Protein AF-A0A7L1P374-F1 (afdb_monomer)

Radius of gyration: 21.28 Å; Cα contacts (8 Å, |Δi|>4): 15; chains: 1; bounding box: 29×39×44 Å

Mean predicted aligned error: 14.1 Å

pLDDT: mean 81.07, std 16.95, range [45.47, 98.5]

InterPro domains:
  IPR001806 Small GTPase [PF00071] (2-32)
  IPR027417 P-loop containing nucleoside triphosphate hydrolase [G3DSA:3.40.50.300] (1-44)
  IPR027417 P-loop containing nucleoside tri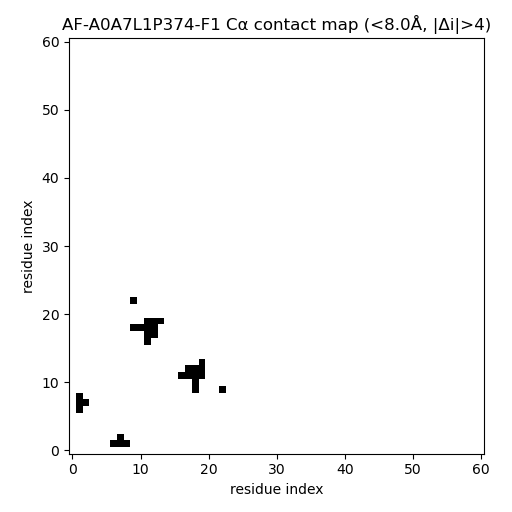phosphate hydrolase [SSF52540] (2-40)

Secondary structure (DSSP, 8-state):
-TTTTT------BTTTTBSHHHHHHHHHHHHHHHS-----------TT-------------

Foldseek 3Di:
DCVVVVHDDDDADPVVRPCPVVVVVVVVVVCVVPDPPDDPPPPVPPPPDDDDPDDDDDDDD

Solvent-accessible surface area (backbone atoms only — not comparable to full-atom values): 4360 Å² total; per-residue (Å²): 106,47,76,80,71,74,44,88,82,80,84,67,34,82,91,77,65,36,53,51,68,59,53,53,53,56,49,51,53,51,49,56,73,69,46,76,85,69,73,82,70,84,74,75,79,74,92,79,78,76,88,77,97,75,87,79,91,76,82,83,131

Sequence (61 aa):
IAREHGIRFFETSAKANINIEKAFLTLAEDILRKTPVKEPNNENVDISSGGGVTGWKSKCC

Organism: Rhinopomastus cyanomelas (NCBI:txid113115)

Structure (mmCIF, N/CA/C/O backbone):
data_AF-A0A7L1P374-F1
#
_entry.id   AF-A0A7L1P374-F1
#
loop_
_atom_site.group_PDB
_atom_site.id
_atom_site.type_symbol
_atom_site.label_atom_id
_atom_site.label_alt_id
_atom_site.label_comp_id
_atom_site.label_asym_id
_atom_site.label_entity_id
_atom_site.label_seq_id
_atom_site.pdbx_PDB_ins_code
_atom_site.Cartn_x
_atom_site.Cartn_y
_atom_site.Cartn_z
_atom_site.occupancy
_atom_site.B_iso_or_equiv
_atom_site.auth_seq_id
_atom_site.auth_comp_id
_atom_site.auth_asym_id
_atom_site.auth_atom_id
_atom_site.pdbx_PDB_model_num
ATOM 1 N N . ILE A 1 1 ? -11.440 -3.137 -11.993 1.00 87.88 1 ILE A N 1
ATOM 2 C CA . ILE A 1 1 ? -11.220 -4.070 -10.860 1.00 87.88 1 ILE A CA 1
ATOM 3 C C . ILE A 1 1 ? -10.931 -3.306 -9.568 1.00 87.88 1 ILE A C 1
ATOM 5 O O . ILE A 1 1 ? -11.840 -3.183 -8.770 1.00 87.88 1 ILE A O 1
ATOM 9 N N . ALA A 1 2 ? -9.744 -2.714 -9.366 1.00 89.81 2 ALA A N 1
ATOM 10 C CA . ALA A 1 2 ? -9.409 -2.044 -8.097 1.00 89.81 2 ALA A CA 1
ATOM 11 C C . ALA A 1 2 ? -10.409 -0.935 -7.697 1.00 89.81 2 ALA A C 1
ATOM 13 O O . ALA A 1 2 ? -10.940 -0.953 -6.591 1.00 89.81 2 ALA A O 1
ATOM 14 N N . ARG A 1 3 ? -10.755 -0.041 -8.638 1.00 88.81 3 ARG A N 1
ATOM 15 C CA . ARG A 1 3 ? -11.771 1.008 -8.421 1.00 88.81 3 ARG A CA 1
ATOM 16 C C . ARG A 1 3 ? -13.162 0.445 -8.112 1.00 88.81 3 ARG A C 1
ATOM 18 O O . ARG A 1 3 ? -13.803 0.928 -7.192 1.00 88.81 3 ARG A O 1
ATOM 25 N N . GLU A 1 4 ? -13.574 -0.588 -8.845 1.00 94.62 4 GLU A N 1
ATOM 26 C CA . GLU A 1 4 ? -14.880 -1.250 -8.688 1.00 94.62 4 GLU A CA 1
ATOM 27 C C . GLU A 1 4 ? -15.054 -1.856 -7.287 1.00 94.62 4 GLU A C 1
ATOM 29 O O . GLU A 1 4 ? -16.129 -1.803 -6.708 1.00 94.62 4 GLU A O 1
ATOM 34 N N . HIS A 1 5 ? -13.974 -2.385 -6.709 1.00 92.88 5 HIS A N 1
ATOM 35 C CA . HIS A 1 5 ? -13.993 -3.008 -5.383 1.00 92.88 5 HIS A CA 1
ATOM 36 C C . HIS A 1 5 ? -13.524 -2.077 -4.251 1.00 92.88 5 HIS A C 1
ATOM 38 O O . HIS A 1 5 ? -13.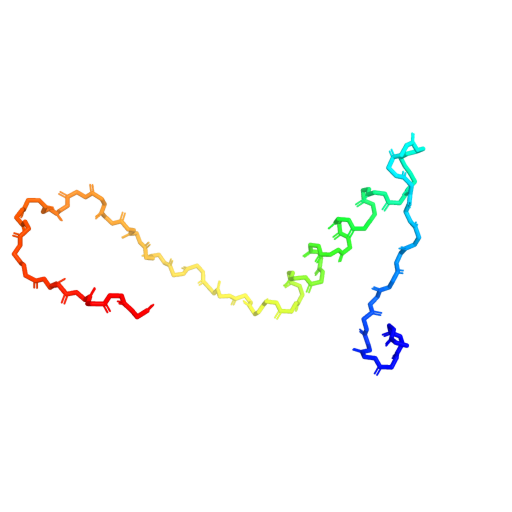343 -2.535 -3.125 1.00 92.88 5 HIS A O 1
ATOM 44 N N . GLY A 1 6 ? -13.271 -0.790 -4.524 1.00 90.75 6 GLY A N 1
ATOM 45 C CA . GLY A 1 6 ? -12.740 0.142 -3.520 1.00 90.75 6 GLY A CA 1
ATOM 46 C C . GLY A 1 6 ? -11.356 -0.247 -2.973 1.00 90.75 6 GLY A C 1
ATOM 47 O O . GLY A 1 6 ? -11.004 0.112 -1.849 1.00 90.75 6 GLY A O 1
ATOM 48 N N . ILE A 1 7 ? -10.570 -0.996 -3.749 1.00 93.75 7 ILE A N 1
ATOM 49 C CA . ILE A 1 7 ? -9.223 -1.453 -3.390 1.00 93.75 7 ILE A CA 1
ATOM 50 C C . ILE A 1 7 ? -8.204 -0.459 -3.954 1.00 93.75 7 ILE A C 1
ATOM 52 O O . ILE A 1 7 ? -8.265 -0.077 -5.124 1.00 93.75 7 ILE A O 1
ATOM 56 N N . ARG A 1 8 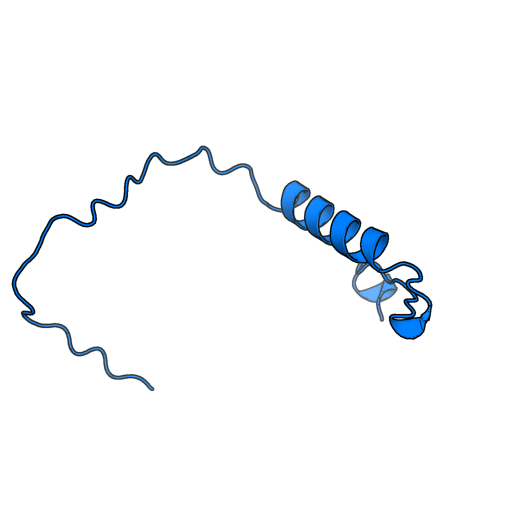? -7.237 -0.042 -3.130 1.00 91.44 8 ARG A N 1
ATOM 57 C CA . ARG A 1 8 ? -6.125 0.805 -3.584 1.00 91.44 8 ARG A CA 1
ATOM 58 C C . ARG A 1 8 ? -5.142 0.001 -4.434 1.00 91.44 8 ARG A C 1
ATOM 60 O O . ARG A 1 8 ? -4.879 -1.160 -4.144 1.00 91.44 8 ARG A O 1
ATOM 67 N N . PHE A 1 9 ? -4.577 0.631 -5.460 1.00 95.25 9 PHE A N 1
ATOM 68 C CA . PHE A 1 9 ? -3.608 0.015 -6.367 1.00 95.25 9 PHE A CA 1
ATOM 69 C C . PHE A 1 9 ? -2.306 0.821 -6.406 1.00 95.25 9 PHE A C 1
ATOM 71 O O . PHE A 1 9 ? -2.342 2.051 -6.361 1.00 95.25 9 PHE A O 1
ATOM 78 N N . PHE A 1 10 ? -1.179 0.113 -6.516 1.00 96.75 10 PHE A N 1
ATOM 79 C CA . PHE A 1 10 ? 0.163 0.672 -6.648 1.00 96.75 10 PHE A CA 1
ATOM 80 C C . PHE A 1 10 ? 0.906 -0.023 -7.787 1.00 96.75 10 PHE A C 1
ATOM 82 O O . PHE A 1 10 ? 0.940 -1.249 -7.847 1.00 96.75 10 PHE A O 1
ATOM 89 N N . GLU A 1 11 ? 1.558 0.757 -8.645 1.00 97.31 11 GLU A N 1
ATOM 90 C CA . GLU A 1 11 ? 2.581 0.236 -9.551 1.00 97.31 11 GLU A CA 1
ATOM 91 C C . GLU A 1 11 ? 3.914 0.183 -8.804 1.00 97.31 11 GLU A C 1
ATOM 93 O O . GLU A 1 11 ? 4.363 1.192 -8.257 1.00 97.31 11 GLU A O 1
ATOM 98 N N . THR A 1 12 ? 4.546 -0.988 -8.753 1.00 98.19 12 THR A N 1
ATOM 99 C CA . THR A 1 12 ? 5.774 -1.215 -7.978 1.00 98.19 12 THR A CA 1
ATOM 100 C C . THR A 1 12 ? 6.858 -1.853 -8.833 1.00 98.19 12 THR A C 1
ATOM 102 O O . THR A 1 12 ? 6.565 -2.715 -9.659 1.00 98.19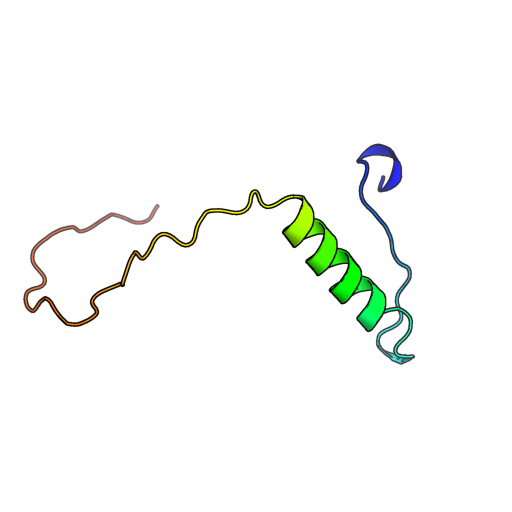 12 THR A O 1
ATOM 105 N N . SER A 1 13 ? 8.121 -1.514 -8.571 1.00 98.19 13 SER A N 1
ATOM 106 C CA . SER A 1 13 ? 9.272 -2.227 -9.134 1.00 98.19 13 SER A CA 1
ATOM 107 C C . SER A 1 13 ? 10.208 -2.643 -8.013 1.00 98.19 13 SER A C 1
ATOM 109 O O . SER A 1 13 ? 10.881 -1.799 -7.426 1.00 98.19 13 SER A O 1
ATOM 111 N N . ALA A 1 14 ? 10.284 -3.948 -7.742 1.00 97.69 14 ALA A N 1
ATOM 112 C CA . ALA A 1 14 ? 11.210 -4.490 -6.748 1.00 97.69 14 ALA A CA 1
ATOM 113 C C . ALA A 1 14 ? 12.672 -4.251 -7.155 1.00 97.69 14 ALA A C 1
ATOM 115 O O . ALA A 1 14 ? 13.498 -3.884 -6.328 1.00 97.69 14 ALA A O 1
ATOM 116 N N . LYS A 1 15 ? 12.980 -4.373 -8.454 1.00 97.88 15 LYS A N 1
ATOM 117 C CA . LYS A 1 15 ? 14.334 -4.166 -8.987 1.00 97.88 15 LYS A CA 1
ATOM 118 C C . LYS A 1 15 ? 14.815 -2.723 -8.830 1.00 97.88 15 LYS A C 1
ATOM 120 O O . LYS A 1 15 ? 15.989 -2.504 -8.564 1.00 97.88 15 LYS A O 1
ATOM 125 N N . ALA A 1 16 ? 13.920 -1.757 -9.028 1.00 98.31 16 ALA A N 1
ATOM 126 C CA . ALA A 1 16 ? 14.241 -0.334 -8.925 1.00 98.31 16 ALA A CA 1
ATOM 127 C C . ALA A 1 16 ? 13.878 0.269 -7.555 1.00 98.31 16 ALA A C 1
ATOM 129 O O . ALA A 1 16 ? 14.012 1.474 -7.375 1.00 98.31 16 ALA A O 1
ATOM 130 N N . ASN A 1 17 ? 13.395 -0.548 -6.612 1.00 97.06 17 ASN A N 1
ATOM 131 C CA . ASN A 1 17 ? 12.869 -0.122 -5.314 1.00 97.06 17 ASN A CA 1
ATOM 132 C C . ASN A 1 17 ? 11.808 0.999 -5.401 1.00 97.06 17 ASN A C 1
ATOM 134 O O . ASN A 1 17 ? 11.761 1.913 -4.581 1.00 97.06 17 ASN A O 1
ATOM 138 N N . ILE A 1 18 ? 10.943 0.946 -6.416 1.00 98.50 18 ILE A N 1
ATOM 139 C CA . ILE A 1 18 ? 9.896 1.953 -6.630 1.00 98.50 18 ILE A CA 1
ATOM 140 C C . ILE A 1 18 ? 8.625 1.519 -5.907 1.00 98.50 18 ILE A C 1
ATOM 142 O O . ILE A 1 18 ? 8.119 0.420 -6.144 1.00 98.50 18 ILE A O 1
ATOM 146 N N . ASN A 1 19 ? 8.092 2.419 -5.074 1.00 97.62 19 ASN A N 1
ATOM 147 C CA . ASN A 1 19 ? 6.822 2.291 -4.348 1.00 97.62 19 ASN A CA 1
ATOM 148 C C . ASN A 1 19 ? 6.721 1.108 -3.370 1.00 97.62 19 ASN A C 1
ATOM 150 O O . ASN A 1 19 ? 5.636 0.866 -2.848 1.00 97.62 19 ASN A O 1
ATOM 154 N N . ILE A 1 20 ? 7.823 0.412 -3.075 1.00 98.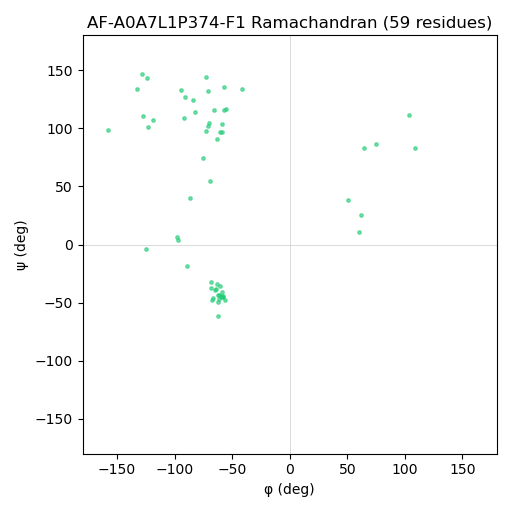38 20 ILE A N 1
ATOM 155 C CA . ILE A 1 20 ? 7.837 -0.719 -2.138 1.00 98.38 20 ILE A CA 1
ATOM 156 C C . ILE A 1 20 ? 7.445 -0.252 -0.735 1.00 98.38 20 ILE A C 1
ATOM 158 O O . ILE A 1 20 ? 6.405 -0.652 -0.221 1.00 98.38 20 ILE A O 1
ATOM 162 N N . GLU A 1 21 ? 8.220 0.660 -0.149 1.00 98.00 21 GLU A N 1
ATOM 163 C CA . GLU A 1 21 ? 7.975 1.162 1.208 1.00 98.00 21 GLU A CA 1
ATOM 164 C C . GLU A 1 21 ? 6.592 1.810 1.339 1.00 98.00 21 GLU A C 1
ATOM 166 O O . GLU A 1 21 ? 5.824 1.483 2.243 1.00 98.00 21 GLU A O 1
ATOM 171 N N . LYS A 1 22 ? 6.224 2.651 0.366 1.00 97.81 22 LYS A N 1
ATOM 172 C CA . LYS A 1 22 ? 4.914 3.304 0.330 1.00 97.81 22 LYS A CA 1
ATOM 173 C C . LYS A 1 22 ? 3.768 2.290 0.334 1.00 97.81 22 LYS A C 1
ATOM 175 O O . LYS A 1 22 ? 2.815 2.475 1.084 1.00 97.81 22 LYS A O 1
ATOM 180 N N . ALA A 1 23 ? 3.853 1.224 -0.466 1.00 97.62 23 ALA A N 1
ATOM 181 C CA . ALA A 1 23 ? 2.810 0.203 -0.523 1.00 97.62 23 ALA A CA 1
ATOM 182 C C . ALA A 1 23 ? 2.633 -0.512 0.828 1.00 97.62 23 ALA A C 1
ATOM 184 O O . ALA A 1 23 ? 1.499 -0.676 1.280 1.00 97.62 23 ALA A O 1
ATOM 185 N N . PHE A 1 24 ? 3.732 -0.878 1.498 1.00 98.00 24 PHE A N 1
ATOM 186 C CA . PHE A 1 24 ? 3.684 -1.539 2.807 1.00 98.00 24 PHE A CA 1
ATOM 187 C C . PHE A 1 24 ? 3.147 -0.625 3.909 1.00 98.00 24 PHE A C 1
ATOM 189 O O . PHE A 1 24 ? 2.238 -1.026 4.637 1.00 98.00 24 PHE A O 1
ATOM 196 N N . LEU A 1 25 ? 3.649 0.608 4.005 1.00 98.25 25 LEU A N 1
ATOM 197 C CA . LEU A 1 25 ? 3.187 1.570 5.010 1.00 98.25 25 LEU A CA 1
ATOM 198 C C . LEU A 1 25 ? 1.705 1.894 4.825 1.00 98.25 25 LEU A C 1
ATOM 200 O O . LEU A 1 25 ? 0.920 1.805 5.764 1.00 98.25 25 LEU A O 1
ATOM 204 N N . THR A 1 26 ? 1.295 2.167 3.585 1.00 96.94 26 THR A N 1
ATOM 205 C CA . THR A 1 26 ? -0.105 2.464 3.280 1.00 96.94 26 THR A CA 1
ATOM 206 C C . THR A 1 26 ? -1.016 1.264 3.576 1.00 96.94 26 THR A C 1
ATOM 208 O O . THR A 1 26 ? -2.157 1.449 3.997 1.00 96.94 26 THR A O 1
ATOM 211 N N . LEU A 1 27 ? -0.556 0.023 3.378 1.00 96.38 27 LEU A N 1
ATOM 212 C CA . LEU A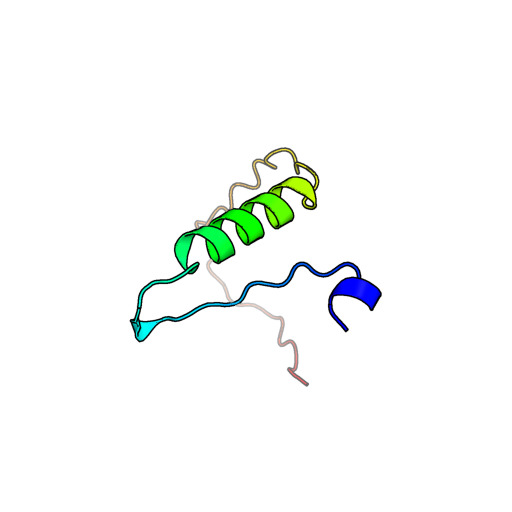 1 27 ? -1.318 -1.165 3.774 1.00 96.38 27 LEU A CA 1
ATOM 213 C C . LEU A 1 27 ? -1.460 -1.263 5.300 1.00 96.38 27 LEU A C 1
ATOM 215 O O . LEU A 1 27 ? -2.568 -1.486 5.787 1.00 96.38 27 LEU A O 1
ATOM 219 N N . ALA A 1 28 ? -0.370 -1.065 6.044 1.00 96.31 28 ALA A N 1
ATOM 220 C CA . ALA A 1 28 ? -0.373 -1.106 7.504 1.00 96.31 28 ALA A CA 1
ATOM 221 C C . ALA A 1 28 ? -1.314 -0.050 8.109 1.00 96.31 28 ALA A C 1
ATOM 223 O O . ALA A 1 28 ? -2.125 -0.372 8.975 1.00 96.31 28 ALA A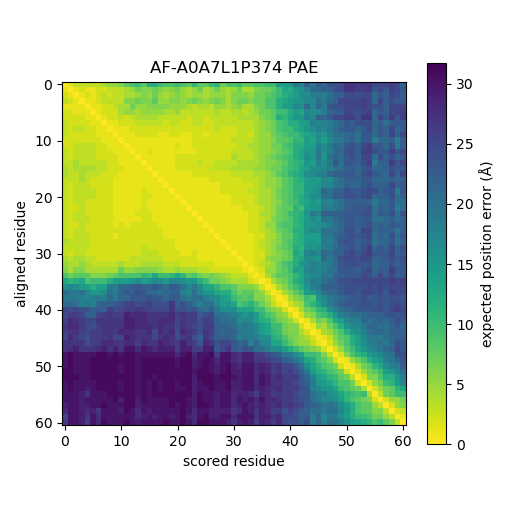 O 1
ATOM 224 N N . GLU A 1 29 ? -1.278 1.183 7.599 1.00 94.94 29 GLU A N 1
ATOM 225 C CA . GLU A 1 29 ? -2.189 2.262 8.002 1.00 94.94 29 GLU A CA 1
ATOM 226 C C . GLU A 1 29 ? -3.660 1.901 7.767 1.00 94.94 29 GLU A C 1
ATOM 228 O O . GLU A 1 29 ? -4.524 2.172 8.602 1.00 94.94 29 GLU A O 1
ATOM 233 N N . ASP A 1 30 ? -3.968 1.262 6.636 1.00 93.81 30 ASP A N 1
ATOM 234 C CA . ASP A 1 30 ? -5.336 0.843 6.340 1.00 93.81 30 ASP A CA 1
ATOM 235 C C . ASP A 1 30 ? -5.822 -0.277 7.250 1.00 93.81 30 ASP A C 1
ATOM 237 O O . ASP A 1 30 ? -6.992 -0.269 7.635 1.00 93.81 30 ASP A O 1
ATOM 241 N N . ILE A 1 31 ? -4.942 -1.219 7.598 1.00 93.44 31 ILE A N 1
ATOM 242 C CA . ILE A 1 31 ? -5.239 -2.258 8.585 1.00 93.44 31 ILE A CA 1
ATOM 243 C C . ILE A 1 31 ? -5.508 -1.602 9.937 1.00 93.44 31 ILE A C 1
ATOM 245 O O . ILE A 1 31 ? -6.542 -1.883 10.536 1.00 93.44 31 ILE A O 1
ATOM 249 N N . LEU A 1 32 ? -4.641 -0.692 10.389 1.00 92.00 32 LEU A N 1
ATOM 250 C CA . LEU A 1 32 ? -4.802 0.002 11.667 1.00 92.00 32 LEU A CA 1
ATOM 251 C C . LEU A 1 32 ? -6.127 0.769 11.732 1.00 92.00 32 LEU A C 1
ATOM 253 O O . LEU A 1 32 ? -6.853 0.667 12.711 1.00 92.00 32 LEU A O 1
ATOM 257 N N . ARG A 1 33 ? -6.483 1.490 10.665 1.00 89.56 33 ARG A N 1
ATOM 258 C CA . ARG A 1 33 ? -7.727 2.268 10.596 1.00 89.56 33 ARG A CA 1
ATOM 259 C C . ARG A 1 33 ? -8.987 1.401 10.545 1.00 89.56 33 ARG A C 1
ATOM 261 O O . ARG A 1 33 ? -10.041 1.835 11.001 1.00 89.56 33 ARG A O 1
ATOM 268 N N . LYS A 1 34 ? -8.911 0.216 9.933 1.00 88.38 34 LYS A N 1
ATOM 269 C CA . LYS A 1 34 ? -10.048 -0.716 9.811 1.00 88.38 34 LYS A CA 1
ATOM 270 C C . LYS A 1 34 ? -10.160 -1.678 10.989 1.00 88.38 34 LYS A C 1
ATOM 272 O O . LYS A 1 34 ? -11.222 -2.264 11.180 1.00 88.38 34 LYS A O 1
ATOM 277 N N . THR A 1 35 ? -9.090 -1.853 11.757 1.00 85.06 35 THR A N 1
ATOM 278 C CA . THR A 1 35 ? -9.103 -2.672 12.965 1.00 85.06 35 THR A CA 1
ATOM 279 C C . THR A 1 35 ? -9.664 -1.810 14.092 1.00 85.06 35 THR A C 1
ATOM 281 O O . THR A 1 35 ? -9.031 -0.818 14.451 1.00 85.06 35 THR A O 1
ATOM 284 N N . PRO A 1 36 ? -10.847 -2.125 14.650 1.00 75.19 36 PRO A N 1
ATOM 285 C CA . PRO A 1 36 ? -11.300 -1.441 15.851 1.00 75.19 36 PRO A CA 1
ATOM 286 C C . PRO A 1 36 ? -10.227 -1.632 16.921 1.00 75.19 36 PRO A C 1
ATOM 288 O O . PRO A 1 36 ? -9.708 -2.743 17.061 1.00 75.19 36 PRO A O 1
ATOM 291 N N . VAL A 1 37 ? -9.876 -0.563 17.640 1.00 71.06 37 VAL A N 1
ATOM 292 C CA . VAL A 1 37 ? -8.975 -0.655 18.791 1.00 71.06 37 VAL A CA 1
ATOM 293 C C . VAL A 1 37 ? -9.636 -1.621 19.768 1.00 71.06 37 VAL A C 1
ATOM 295 O O . VAL A 1 37 ? -10.569 -1.264 20.483 1.00 71.06 37 VAL A O 1
ATOM 298 N N . LYS A 1 38 ? -9.221 -2.888 19.735 1.00 66.81 38 LYS A N 1
ATOM 299 C CA . LYS A 1 38 ? -9.458 -3.781 20.853 1.00 66.81 38 LYS A CA 1
ATOM 300 C C . LYS A 1 38 ? -8.620 -3.183 21.964 1.00 66.81 38 LYS A C 1
ATOM 302 O O . LYS A 1 38 ? -7.397 -3.119 21.827 1.00 66.81 38 LYS A O 1
ATOM 307 N N . GLU A 1 39 ? -9.286 -2.718 23.016 1.00 70.31 39 GLU A N 1
ATOM 308 C CA . GLU A 1 39 ? -8.628 -2.515 24.301 1.00 70.31 39 GLU A CA 1
ATOM 309 C C . GLU A 1 39 ? -7.701 -3.712 24.528 1.00 70.31 39 GLU A C 1
ATOM 311 O O . GLU A 1 39 ? -8.116 -4.843 24.231 1.00 70.31 39 GLU A O 1
ATOM 316 N N . PRO A 1 40 ? -6.445 -3.493 24.950 1.00 66.31 40 PRO A N 1
ATOM 317 C CA . PRO A 1 40 ? -5.548 -4.590 25.243 1.00 66.31 40 PRO A CA 1
ATOM 318 C C . PRO A 1 40 ? -6.204 -5.401 26.356 1.00 66.31 40 PRO A C 1
ATOM 320 O O . PRO A 1 40 ? -6.124 -5.061 27.535 1.00 66.31 40 PRO A O 1
ATOM 323 N N . ASN A 1 41 ? -6.903 -6.470 25.980 1.00 64.12 41 ASN A N 1
ATOM 324 C CA . ASN A 1 41 ? -7.249 -7.508 26.916 1.00 64.12 41 ASN A CA 1
ATOM 325 C C . ASN A 1 41 ? -5.902 -7.957 27.465 1.00 64.12 41 ASN A C 1
ATOM 327 O O . ASN A 1 41 ? -5.050 -8.448 26.725 1.00 64.12 41 ASN A O 1
ATOM 331 N N . ASN A 1 42 ? -5.696 -7.753 28.761 1.00 63.50 42 ASN A N 1
ATOM 332 C CA . ASN A 1 42 ? -4.606 -8.368 29.501 1.00 63.50 42 ASN A CA 1
ATOM 333 C C . ASN A 1 42 ? -4.882 -9.877 29.613 1.00 63.50 42 ASN A C 1
ATOM 335 O O . ASN A 1 42 ? -4.942 -10.431 30.707 1.00 63.50 42 ASN A O 1
ATOM 339 N N . GLU A 1 43 ? -5.101 -10.550 28.484 1.00 67.88 43 GLU A N 1
ATOM 340 C CA . GLU A 1 43 ? -5.060 -11.997 28.381 1.00 67.88 43 GLU A CA 1
ATOM 341 C C . GLU A 1 43 ? -3.585 -12.392 28.410 1.00 67.88 43 GLU A C 1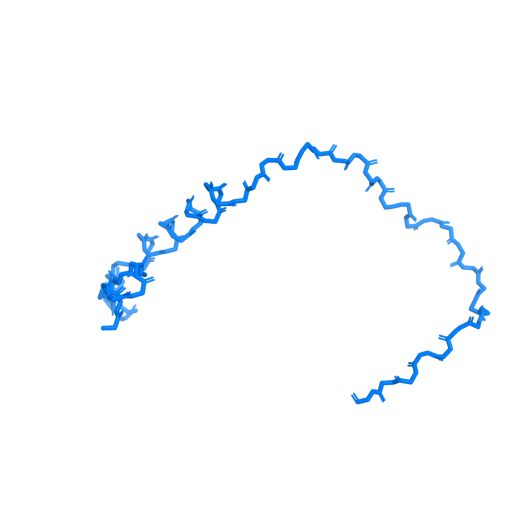
ATOM 343 O O . GLU A 1 43 ? -2.938 -12.669 27.405 1.00 67.88 43 GLU A O 1
ATOM 348 N N . ASN A 1 44 ? -3.031 -12.308 29.622 1.00 69.00 44 ASN A N 1
ATOM 349 C CA . ASN A 1 44 ? -1.746 -12.879 29.963 1.00 69.00 44 ASN A CA 1
ATOM 350 C C . ASN A 1 44 ? -1.856 -14.382 29.696 1.00 69.00 44 ASN A C 1
ATOM 352 O O . ASN A 1 44 ? -2.530 -15.105 30.432 1.00 69.00 44 ASN A O 1
ATOM 356 N N . VAL A 1 45 ? -1.269 -14.835 28.592 1.00 69.06 45 VAL A N 1
ATOM 357 C CA . VAL A 1 45 ? -1.187 -16.258 28.282 1.00 69.06 45 VAL A CA 1
ATOM 358 C C . VAL A 1 45 ? -0.159 -16.844 29.243 1.00 69.06 45 VAL A C 1
ATOM 360 O O . VAL A 1 45 ? 1.044 -16.719 29.028 1.00 69.06 45 VAL A O 1
ATOM 363 N N . ASP A 1 46 ? -0.634 -17.433 30.338 1.00 70.50 46 ASP A N 1
ATOM 364 C CA . ASP A 1 46 ? 0.219 -18.131 31.294 1.00 70.50 46 ASP A CA 1
ATOM 365 C C . ASP A 1 46 ? 0.727 -19.444 30.674 1.00 70.50 46 ASP A C 1
ATOM 367 O O . ASP A 1 46 ? 0.009 -20.441 30.597 1.00 70.50 46 ASP A O 1
ATOM 371 N N . ILE A 1 47 ? 1.983 -19.445 30.217 1.00 67.75 47 ILE A N 1
ATOM 372 C CA . ILE A 1 47 ? 2.687 -20.620 29.669 1.00 67.75 47 ILE A CA 1
ATOM 373 C C . ILE A 1 47 ? 3.342 -21.413 30.819 1.00 67.75 47 ILE A C 1
ATOM 375 O O . ILE A 1 47 ? 4.476 -21.872 30.710 1.00 67.75 47 ILE A O 1
ATOM 379 N N . SER A 1 48 ? 2.661 -21.549 31.960 1.00 66.00 48 SER A N 1
ATOM 380 C CA . SER A 1 48 ? 3.235 -22.213 33.143 1.00 66.00 48 SER A CA 1
ATOM 381 C C . SER A 1 48 ? 2.395 -23.373 33.681 1.00 66.00 48 SER A C 1
ATOM 383 O O . SER A 1 48 ? 2.847 -24.062 34.594 1.00 66.00 48 SER A O 1
ATOM 385 N N . SER A 1 49 ? 1.211 -23.653 33.122 1.00 55.03 49 SER A N 1
ATOM 386 C CA . SER A 1 49 ? 0.302 -24.666 33.678 1.00 55.03 49 SER A CA 1
ATOM 387 C C . SER A 1 49 ? -0.005 -25.832 32.726 1.00 55.03 49 SER A C 1
ATOM 389 O O . SER A 1 49 ? -0.790 -25.703 31.791 1.00 55.03 49 SER A O 1
ATOM 391 N N . GLY A 1 50 ? 0.582 -26.998 33.042 1.00 45.47 50 GLY A N 1
ATOM 392 C CA . GLY A 1 50 ? 0.104 -28.339 32.662 1.00 45.47 50 GLY A CA 1
ATOM 393 C C . GLY A 1 50 ? 0.885 -29.009 31.520 1.00 45.47 50 GLY A C 1
ATOM 394 O O . GLY A 1 50 ? 0.793 -28.599 30.376 1.00 45.47 50 GLY A O 1
ATOM 395 N N . GLY A 1 51 ? 1.654 -30.088 31.699 1.00 53.00 51 GLY A N 1
ATOM 396 C CA . GLY A 1 51 ? 1.502 -31.131 32.708 1.00 53.00 51 GLY A CA 1
ATOM 397 C C . GLY A 1 51 ? 0.198 -31.903 32.488 1.00 53.00 51 GLY A C 1
ATOM 398 O O . GLY A 1 51 ? -0.794 -31.598 33.134 1.00 53.00 51 GLY A O 1
ATOM 399 N N . GLY A 1 52 ? 0.205 -32.897 31.589 1.00 47.03 52 GLY A N 1
ATOM 400 C CA . GLY A 1 52 ? -0.885 -33.875 31.448 1.00 47.03 52 GLY A CA 1
ATOM 401 C C . GLY A 1 52 ? -1.733 -33.734 30.182 1.00 47.03 52 GLY A C 1
ATOM 402 O O . GLY A 1 52 ? -2.843 -33.215 30.206 1.00 47.03 52 GLY A O 1
ATOM 403 N N . VAL A 1 53 ? -1.242 -34.299 29.079 1.00 51.88 53 VAL A N 1
ATOM 404 C CA . VAL A 1 53 ? -2.029 -34.588 27.873 1.00 51.88 53 VAL A CA 1
ATOM 405 C C . VAL A 1 53 ? -3.133 -35.606 28.189 1.00 51.88 53 VAL A C 1
ATOM 407 O O . VAL A 1 53 ? -2.934 -36.811 28.085 1.00 51.88 53 VAL A O 1
ATOM 410 N N . THR A 1 54 ? -4.323 -35.143 28.565 1.00 51.94 54 THR A N 1
ATOM 411 C CA . THR A 1 54 ? -5.522 -35.992 28.565 1.00 51.94 54 THR A CA 1
ATOM 412 C C . THR A 1 54 ? -6.610 -35.368 27.703 1.00 51.94 54 THR A C 1
ATOM 414 O O . THR A 1 54 ? -7.303 -34.443 28.094 1.00 51.94 54 THR A O 1
ATOM 417 N N . GLY A 1 55 ? -6.732 -35.918 26.492 1.00 55.66 55 GLY A N 1
ATOM 418 C CA . GLY A 1 55 ? -8.003 -36.032 25.784 1.00 55.66 55 GLY A CA 1
ATOM 419 C C . GLY A 1 55 ? -8.590 -34.773 25.150 1.00 55.66 55 GLY A C 1
ATOM 420 O O . GLY A 1 55 ? -9.548 -34.223 25.666 1.00 55.66 55 GLY A O 1
ATOM 421 N N . TRP A 1 56 ? -8.175 -34.468 23.917 1.00 57.31 56 TRP A N 1
ATOM 422 C CA . TRP A 1 56 ? -9.148 -34.227 22.842 1.00 57.31 56 TRP A CA 1
ATOM 423 C C . TRP A 1 56 ? -8.483 -34.446 21.481 1.00 57.31 56 TRP A C 1
ATOM 425 O O . TRP A 1 56 ? -7.779 -33.589 20.956 1.00 57.31 56 TRP A O 1
ATOM 435 N N . LYS A 1 57 ? -8.680 -35.630 20.890 1.00 60.53 57 LYS A N 1
ATOM 436 C CA . LYS A 1 57 ? -8.406 -35.817 19.463 1.00 60.53 57 LYS A CA 1
ATOM 437 C C . LYS A 1 57 ? -9.474 -35.049 18.685 1.00 60.53 57 LYS A C 1
AT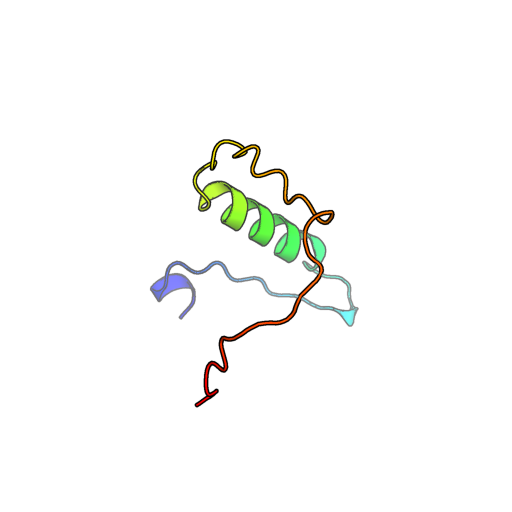OM 439 O O . LYS A 1 57 ? -10.601 -35.528 18.586 1.00 60.53 57 LYS A O 1
ATOM 444 N N . SER A 1 58 ? -9.137 -33.895 18.120 1.00 65.31 58 SER A N 1
ATOM 445 C CA . SER A 1 58 ? -9.926 -33.286 17.048 1.00 65.31 58 SER A CA 1
ATOM 446 C C . SER A 1 58 ? -9.377 -33.762 15.700 1.00 65.31 58 SER A C 1
ATOM 448 O O . SER A 1 58 ? -8.258 -33.469 15.288 1.00 65.31 58 SER A O 1
ATOM 450 N N . LYS A 1 59 ? -10.179 -34.606 15.052 1.00 69.19 59 LYS A N 1
ATOM 451 C CA . LYS A 1 59 ? -10.011 -35.122 13.693 1.00 69.19 59 LYS A CA 1
ATOM 452 C C . LYS A 1 59 ? -9.887 -33.934 12.724 1.00 69.19 59 LYS A C 1
ATOM 454 O O . LYS A 1 59 ? -10.830 -33.158 12.613 1.00 69.19 59 LYS A O 1
ATOM 459 N N . CYS A 1 60 ? -8.740 -33.791 12.059 1.00 64.19 60 CYS A N 1
ATOM 460 C CA . CYS A 1 60 ? -8.604 -32.888 10.914 1.00 64.19 60 CYS A CA 1
ATOM 461 C C . CYS A 1 60 ? -9.376 -33.475 9.723 1.00 64.19 60 CYS A C 1
ATOM 463 O O . CYS A 1 60 ? -9.255 -34.675 9.451 1.00 64.19 60 CYS A O 1
ATOM 465 N N . CYS A 1 61 ? -10.181 -32.635 9.076 1.00 63.59 61 CYS A N 1
ATOM 466 C CA . CYS A 1 61 ? -10.782 -32.886 7.769 1.00 63.59 61 CYS A CA 1
ATOM 467 C C . CYS A 1 61 ? -9.844 -32.388 6.671 1.00 63.59 61 CYS A C 1
ATOM 469 O O . CYS A 1 61 ? -9.193 -31.345 6.906 1.00 63.59 61 CYS A O 1
#